Protein AF-A0A2V1BDA5-F1 (afdb_monomer_lite)

pLDDT: mean 70.39, std 21.16, range [35.72, 96.12]

Foldseek 3Di:
DDDDDDDDDDDDDDDDDDDDDDDDDDDDDDDDDDDDDDDPPDDDPDDPPPPPPLPPQLVVVVVVLVCVVVVHDDDPPDQKDKTQAEPVRVVVSCVVCVVVVSNVCCVPVWDWDQDNVRSMIMTGHDDPPDDPPDD

Secondary structure (DSSP, 8-state):
----PPP---------------------------PPP-----PPPPPP--------HHHHHHHHHHHHHTTPPPPTT--EEEEE--HHHHHHHHHHHHHTT-HHHHHHHSEEEEETTTTEEEEE-----------

Sequence (135 aa):
MKYHFPSSLACPTSACSLFVALKSMMSAQQSLQTTPPESLTSPPPTPPATEEKTLTSIPQILAEVRRHKDGHSLRAGEHWLQFPLEEHQYGDLQRQLRKANLWDYHEHKLRHDYFPLEQLYILRMPSPLHESLQS

Structure (mmCIF, N/CA/C/O backbone):
data_AF-A0A2V1BDA5-F1
#
_entry.id   AF-A0A2V1BDA5-F1
#
loop_
_atom_site.group_PDB
_atom_site.id
_atom_site.type_symbol
_atom_site.label_atom_id
_atom_site.label_alt_id
_atom_site.label_comp_id
_atom_site.label_asym_id
_atom_site.label_entity_id
_atom_site.label_seq_id
_atom_site.pdbx_PDB_ins_code
_atom_site.Cartn_x
_atom_site.Cartn_y
_atom_site.Cartn_z
_atom_site.occupancy
_atom_site.B_iso_or_equiv
_atom_site.auth_seq_id
_atom_site.auth_comp_id
_atom_site.auth_asym_id
_atom_site.auth_atom_id
_atom_site.pdbx_PDB_model_num
ATOM 1 N N . MET A 1 1 ? 12.170 -32.379 26.990 1.00 41.91 1 MET A N 1
ATOM 2 C CA . MET A 1 1 ? 13.320 -31.457 27.101 1.00 41.91 1 MET A CA 1
ATOM 3 C C . MET A 1 1 ? 12.789 -30.132 27.621 1.00 41.91 1 MET A C 1
ATOM 5 O O . MET A 1 1 ? 11.892 -29.573 27.008 1.00 41.91 1 MET A O 1
ATOM 9 N N . LYS A 1 2 ? 13.211 -29.743 28.827 1.00 41.12 2 LYS A N 1
ATOM 10 C CA . LYS A 1 2 ? 12.740 -28.560 29.561 1.00 41.12 2 LYS A CA 1
ATOM 11 C C . LYS A 1 2 ? 13.748 -27.439 29.320 1.00 41.12 2 LYS A C 1
ATOM 13 O O . LYS A 1 2 ? 14.916 -27.628 29.645 1.00 41.12 2 LYS A O 1
ATOM 18 N N . TYR A 1 3 ? 13.310 -26.320 28.752 1.00 46.50 3 TYR A N 1
ATOM 19 C CA . TYR A 1 3 ? 14.148 -25.133 28.605 1.00 46.50 3 TYR A CA 1
ATOM 20 C C . TYR A 1 3 ? 13.927 -24.209 29.799 1.00 46.50 3 TYR A C 1
ATOM 22 O O . TYR A 1 3 ? 12.810 -23.796 30.098 1.00 46.50 3 TYR A O 1
ATOM 30 N N . HIS A 1 4 ? 15.023 -23.975 30.509 1.00 37.78 4 HIS A N 1
ATOM 31 C CA . HIS A 1 4 ? 15.146 -23.145 31.693 1.00 37.78 4 HIS A CA 1
ATOM 32 C C . HIS A 1 4 ? 15.501 -21.727 31.219 1.00 37.78 4 HIS A C 1
ATOM 34 O O . HIS A 1 4 ? 16.554 -21.533 30.616 1.00 37.78 4 HIS A O 1
ATOM 40 N N . PHE A 1 5 ? 14.620 -20.754 31.448 1.00 42.62 5 PHE A N 1
ATOM 41 C CA . PHE A 1 5 ? 14.888 -19.330 31.221 1.00 42.62 5 PHE A CA 1
ATOM 42 C C . PHE A 1 5 ? 15.508 -18.727 32.493 1.00 42.62 5 PHE A C 1
ATOM 44 O O . PHE A 1 5 ? 14.915 -18.881 33.562 1.00 42.62 5 PHE A O 1
ATOM 51 N N . PRO A 1 6 ? 16.667 -18.049 32.429 1.00 52.44 6 PRO A N 1
ATOM 52 C CA . PRO A 1 6 ? 17.150 -17.246 33.543 1.00 52.44 6 PRO A CA 1
ATOM 53 C C . PRO A 1 6 ? 16.626 -15.802 33.464 1.00 52.44 6 PRO A C 1
ATOM 55 O O . PRO A 1 6 ? 16.762 -15.124 32.447 1.00 52.44 6 PRO A O 1
ATOM 58 N N . SER A 1 7 ? 16.058 -15.342 34.579 1.00 44.38 7 SER A N 1
ATOM 59 C CA . SER A 1 7 ? 15.740 -13.944 34.888 1.00 44.38 7 SER A CA 1
ATOM 60 C C . SER A 1 7 ? 16.966 -13.213 35.444 1.00 44.38 7 SER A C 1
ATOM 62 O O . SER A 1 7 ? 17.597 -13.732 36.362 1.00 44.38 7 SER A O 1
ATOM 64 N N . SER A 1 8 ? 17.260 -12.011 34.937 1.00 39.97 8 SER A N 1
ATOM 65 C CA . SER A 1 8 ? 18.046 -10.923 35.570 1.00 39.97 8 SER A CA 1
ATOM 66 C C . SER A 1 8 ? 18.327 -9.853 34.505 1.00 39.97 8 SER A C 1
ATOM 68 O O . SER A 1 8 ? 18.605 -10.228 33.375 1.00 39.97 8 SER A O 1
ATOM 70 N N . LEU A 1 9 ? 18.373 -8.539 34.712 1.00 45.88 9 LEU A N 1
ATOM 71 C CA . LEU A 1 9 ? 18.073 -7.613 35.803 1.00 45.88 9 LEU A CA 1
ATOM 72 C C . LEU A 1 9 ? 18.230 -6.203 35.177 1.00 45.88 9 LEU A C 1
ATOM 74 O O . LEU A 1 9 ? 19.121 -6.005 34.359 1.00 45.88 9 LEU A O 1
ATOM 78 N N . ALA A 1 10 ? 17.417 -5.251 35.640 1.00 39.22 10 ALA A N 1
ATOM 79 C CA . ALA A 1 10 ? 17.712 -3.817 35.787 1.00 39.22 10 ALA A CA 1
ATOM 80 C C . ALA A 1 10 ? 18.013 -2.913 34.559 1.00 39.22 10 ALA A C 1
ATOM 82 O O . ALA A 1 10 ? 18.994 -3.059 33.836 1.00 39.22 10 ALA A O 1
ATOM 83 N N .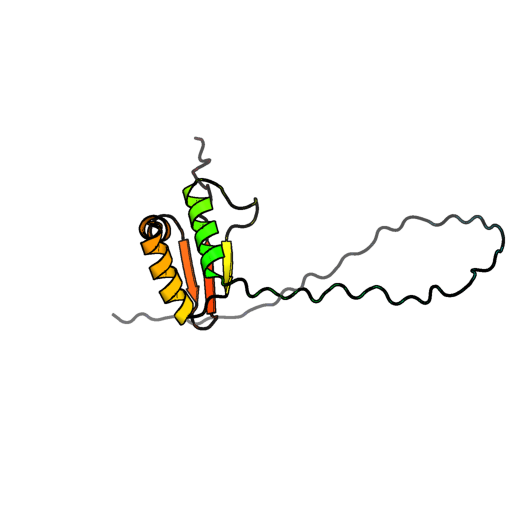 CYS A 1 11 ? 17.199 -1.854 34.459 1.00 42.19 11 CYS A N 1
ATOM 84 C CA . CYS A 1 11 ? 17.472 -0.585 33.774 1.00 42.19 11 CYS A CA 1
ATOM 85 C C . CYS A 1 11 ? 18.726 0.118 34.337 1.00 42.19 11 CYS A C 1
ATOM 87 O O . CYS A 1 11 ? 19.102 -0.122 35.488 1.00 42.19 11 CYS A O 1
ATOM 89 N N . PRO A 1 12 ? 19.287 1.099 33.606 1.00 48.38 12 PRO A N 1
ATOM 90 C CA . PRO A 1 12 ? 19.032 2.478 34.033 1.00 48.38 12 PRO A CA 1
ATOM 91 C C . PRO A 1 12 ? 18.826 3.494 32.893 1.00 48.38 12 PRO A C 1
ATOM 93 O O . PRO A 1 12 ? 19.425 3.437 31.824 1.00 48.38 12 PRO A O 1
ATOM 96 N N . THR A 1 13 ? 17.971 4.468 33.199 1.00 48.34 13 THR A N 1
ATOM 97 C CA . THR A 1 13 ? 17.803 5.786 32.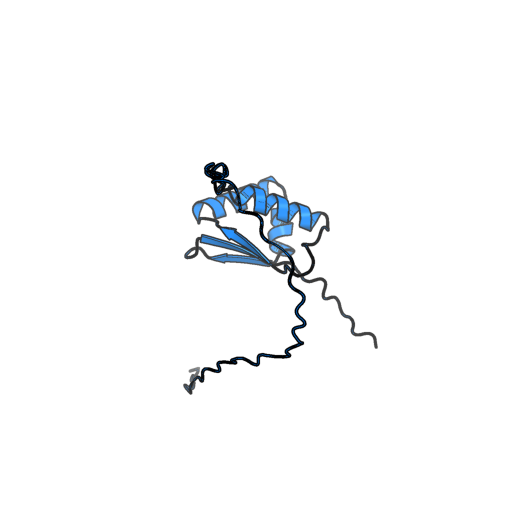570 1.00 48.34 13 THR A CA 1
ATOM 98 C C . THR A 1 13 ? 19.127 6.523 32.359 1.00 48.34 13 THR A C 1
ATOM 100 O O . THR A 1 13 ? 19.920 6.620 33.293 1.00 48.34 13 THR A O 1
ATOM 103 N N . SER A 1 14 ? 19.311 7.152 31.194 1.00 44.25 14 SER A N 1
ATOM 104 C CA . SER A 1 14 ? 20.333 8.189 31.007 1.00 44.25 14 SER A CA 1
ATOM 105 C C . SER A 1 14 ? 19.767 9.367 30.217 1.00 44.25 14 SER A C 1
ATOM 107 O O . SER A 1 14 ? 19.431 9.257 29.039 1.00 44.25 14 SER A O 1
ATOM 109 N N . ALA A 1 15 ? 19.620 10.484 30.925 1.00 43.28 15 ALA A N 1
ATOM 110 C CA . ALA A 1 15 ? 19.315 11.798 30.396 1.00 43.28 15 ALA A CA 1
ATOM 111 C C . ALA A 1 15 ? 20.630 12.486 30.000 1.00 43.28 15 ALA A C 1
ATOM 113 O O . ALA A 1 15 ? 21.543 12.577 30.818 1.00 43.28 15 ALA A O 1
ATOM 114 N N . CYS A 1 16 ? 20.717 13.021 28.782 1.00 35.72 16 CYS A N 1
ATOM 115 C CA . CYS A 1 16 ? 21.784 13.945 28.399 1.00 35.72 16 CYS A CA 1
ATOM 116 C C . CYS A 1 16 ? 21.202 15.355 28.266 1.00 35.72 16 CYS A C 1
ATOM 118 O O . CYS A 1 16 ? 20.521 15.675 27.295 1.00 35.72 16 CYS A O 1
ATOM 120 N N . SER A 1 17 ? 21.482 16.185 29.270 1.00 37.25 17 SER A N 1
ATOM 121 C CA . SER A 1 17 ? 21.217 17.623 29.278 1.00 37.25 17 SER A CA 1
ATOM 122 C C . SER A 1 17 ? 22.431 18.412 28.776 1.00 37.25 17 SER A C 1
ATOM 124 O O . SER A 1 17 ? 23.550 18.151 29.200 1.00 37.25 17 SER A O 1
ATOM 126 N N . LEU A 1 18 ? 22.139 19.409 27.932 1.00 43.78 18 LEU A N 1
ATOM 127 C CA . LEU A 1 18 ? 22.683 20.780 27.876 1.00 43.78 18 LEU A CA 1
ATOM 128 C C . LEU A 1 18 ? 24.203 21.018 27.948 1.00 43.78 18 LEU A C 1
ATOM 130 O O . LEU A 1 18 ? 24.809 20.853 28.997 1.00 43.78 18 LEU A O 1
ATOM 134 N N . PHE A 1 19 ? 24.734 21.703 26.925 1.00 38.34 19 PHE A N 1
ATOM 135 C CA . PHE A 1 19 ? 25.627 22.850 27.137 1.00 38.34 19 PHE A CA 1
ATOM 136 C C . PHE A 1 19 ? 25.287 23.993 26.168 1.00 38.34 19 PHE A C 1
ATOM 138 O O . PHE A 1 19 ? 25.085 23.792 24.972 1.00 38.34 19 PHE A O 1
ATOM 145 N N . VAL A 1 20 ? 25.191 25.194 26.738 1.00 40.12 20 VAL A N 1
ATOM 146 C CA . VAL A 1 20 ? 24.872 26.482 26.110 1.00 40.12 20 VAL A CA 1
ATOM 147 C C . VAL A 1 20 ? 26.148 27.327 26.029 1.00 40.12 20 VAL A C 1
ATOM 149 O O . VAL A 1 20 ? 27.030 27.194 26.872 1.00 40.12 20 VAL A O 1
ATOM 152 N N . ALA A 1 21 ? 26.126 28.277 25.089 1.00 40.09 21 ALA A N 1
ATOM 153 C CA . ALA A 1 21 ? 26.852 29.551 25.038 1.00 40.09 21 ALA A CA 1
ATOM 154 C C . ALA A 1 21 ? 28.163 29.597 24.243 1.00 40.09 21 ALA A C 1
ATOM 156 O O . ALA A 1 21 ? 29.198 29.127 24.694 1.00 40.09 21 ALA A O 1
ATOM 157 N N . LEU A 1 22 ? 28.148 30.418 23.187 1.00 48.94 22 LEU A N 1
ATOM 158 C CA . LEU A 1 22 ? 29.141 31.482 23.051 1.00 48.94 22 LEU A CA 1
ATOM 159 C C . LEU A 1 22 ? 28.433 32.807 22.709 1.00 48.94 22 LEU A C 1
ATOM 161 O O . LEU A 1 22 ? 27.633 32.887 21.780 1.00 48.94 22 LEU A O 1
ATOM 165 N N . LYS A 1 23 ? 28.712 33.827 23.526 1.00 40.03 23 LYS A N 1
ATOM 166 C CA . LYS A 1 23 ? 28.300 35.234 23.394 1.00 40.03 23 LYS A CA 1
ATOM 167 C C . LYS A 1 23 ? 29.104 35.928 22.290 1.00 40.03 23 LYS A C 1
ATOM 169 O O . LYS A 1 23 ? 30.292 35.651 22.168 1.00 40.03 23 LYS A O 1
ATOM 174 N N . SER A 1 24 ? 28.530 36.939 21.629 1.00 44.91 24 SER A N 1
ATOM 175 C CA . SER A 1 24 ? 29.331 38.028 21.050 1.00 44.91 24 SER A CA 1
ATOM 176 C C . SER A 1 24 ? 28.556 39.356 20.929 1.00 44.91 24 SER A C 1
ATOM 178 O O . SER A 1 24 ? 27.722 39.529 20.052 1.00 44.91 24 SER A O 1
ATOM 180 N N . MET A 1 25 ? 28.838 40.226 21.907 1.00 50.03 25 MET A N 1
ATOM 181 C CA . MET A 1 25 ? 29.034 41.692 21.909 1.00 50.03 25 MET A CA 1
ATOM 182 C C . MET A 1 25 ? 28.028 42.674 21.264 1.00 50.03 25 MET A C 1
ATOM 184 O O . MET A 1 25 ? 27.801 42.727 20.063 1.00 50.03 25 MET A O 1
ATOM 188 N N . MET A 1 26 ? 27.553 43.559 22.145 1.00 42.59 26 MET A N 1
ATOM 189 C CA . MET A 1 26 ? 26.887 44.846 21.934 1.00 42.59 26 MET A CA 1
ATOM 190 C C . MET A 1 26 ? 27.815 45.925 21.342 1.00 42.59 26 MET A C 1
ATOM 192 O O . MET A 1 26 ? 28.977 46.017 21.730 1.00 42.59 26 MET A O 1
ATOM 196 N N . SER A 1 27 ? 27.267 46.819 20.515 1.00 41.12 27 SER A N 1
ATOM 197 C CA . SER A 1 27 ? 27.725 48.212 20.401 1.00 41.12 27 SER A CA 1
ATOM 198 C C . SER A 1 27 ? 26.538 49.101 20.020 1.00 41.12 27 SER A C 1
ATOM 200 O O . SER A 1 27 ? 25.765 48.761 19.127 1.00 41.12 27 SER A O 1
ATOM 202 N N . ALA A 1 28 ? 26.350 50.194 20.758 1.00 48.88 28 ALA A N 1
ATOM 203 C CA . ALA A 1 28 ? 25.202 51.089 20.680 1.00 48.88 28 ALA A CA 1
ATOM 204 C C . ALA A 1 28 ? 25.521 52.342 19.855 1.00 48.88 28 ALA A C 1
ATOM 206 O O . ALA A 1 28 ? 26.545 52.971 20.099 1.00 48.88 28 ALA A O 1
ATOM 207 N N . GLN A 1 29 ? 24.594 52.772 18.994 1.00 42.56 29 GLN A N 1
ATOM 208 C CA . GLN A 1 29 ? 24.436 54.175 18.590 1.00 42.56 29 GLN A CA 1
ATOM 209 C C . GLN A 1 29 ? 22.937 54.503 18.470 1.00 42.56 29 GLN A C 1
ATOM 211 O O . GLN A 1 29 ? 22.187 53.831 17.768 1.00 42.56 29 GLN A O 1
ATOM 216 N N . GLN A 1 30 ? 22.509 55.514 19.230 1.00 48.53 30 GLN A N 1
ATOM 217 C CA . GLN A 1 30 ? 21.150 56.060 19.315 1.00 48.53 30 GLN A CA 1
ATOM 218 C C . GLN A 1 30 ? 20.867 57.025 18.154 1.00 48.53 30 GLN A C 1
ATOM 220 O O . GLN A 1 30 ? 21.754 57.796 17.796 1.00 48.53 30 GLN A O 1
ATOM 225 N N . SER A 1 31 ? 19.624 57.074 17.654 1.00 43.25 31 SER A N 1
ATOM 226 C CA . SER A 1 31 ? 19.062 58.264 16.989 1.00 43.25 31 SER A CA 1
ATOM 227 C C . SER A 1 31 ? 17.535 58.163 16.777 1.00 43.25 31 SER A C 1
ATOM 229 O O . SER A 1 31 ? 17.069 57.330 16.010 1.00 43.25 31 SER A O 1
ATOM 231 N N . LEU A 1 32 ? 16.803 59.055 17.462 1.00 46.69 32 LEU A N 1
ATOM 232 C CA . LEU A 1 32 ? 15.545 59.736 17.082 1.00 46.69 32 LEU A CA 1
ATOM 233 C C . LEU A 1 32 ? 14.235 58.943 16.821 1.00 46.69 32 LEU A C 1
ATOM 235 O O . LEU A 1 32 ? 13.943 58.469 15.731 1.00 46.69 32 LEU A O 1
ATOM 239 N N . GLN A 1 33 ? 13.389 58.949 17.860 1.00 53.03 33 GLN A N 1
ATOM 240 C CA . GLN A 1 33 ? 11.943 59.244 17.878 1.00 53.03 33 GLN A CA 1
ATOM 241 C C . GLN A 1 33 ? 11.189 59.324 16.529 1.00 53.03 33 GLN A C 1
ATOM 243 O O . GLN A 1 33 ? 11.275 60.334 15.843 1.00 53.03 33 GLN A O 1
ATOM 248 N N . THR A 1 34 ? 10.295 58.362 16.266 1.00 43.69 34 THR A N 1
ATOM 249 C CA . THR A 1 34 ? 8.958 58.597 15.674 1.00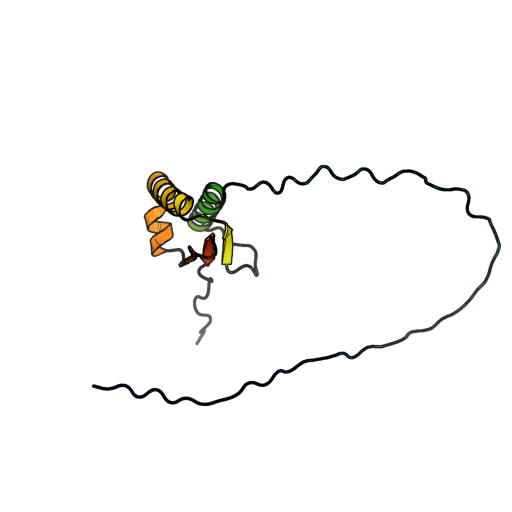 43.69 34 THR A CA 1
ATOM 250 C C . THR A 1 34 ? 7.979 57.527 16.187 1.00 43.69 34 THR A C 1
ATOM 252 O O . THR A 1 34 ? 8.342 56.372 16.392 1.00 43.69 34 THR A O 1
ATOM 255 N N . THR A 1 35 ? 6.754 57.943 16.499 1.00 59.56 35 THR A N 1
ATOM 256 C CA . THR A 1 35 ? 5.627 57.140 17.012 1.00 59.56 35 THR A CA 1
ATOM 257 C C . THR A 1 35 ? 5.242 55.992 16.067 1.00 59.56 35 THR A C 1
ATOM 259 O O . THR A 1 35 ? 5.120 56.259 14.872 1.00 59.56 35 THR A O 1
ATOM 262 N N . PRO A 1 36 ? 4.958 54.762 16.541 1.00 64.88 36 PRO A N 1
ATOM 263 C CA . PRO A 1 36 ? 4.312 53.757 15.701 1.00 64.88 36 PRO A CA 1
ATOM 264 C C . PRO A 1 36 ? 2.822 54.113 15.522 1.00 64.88 36 PRO A C 1
ATOM 266 O O . PRO A 1 36 ? 2.120 54.247 16.527 1.00 64.88 36 PRO A O 1
ATOM 269 N N . PRO A 1 37 ? 2.311 54.288 14.289 1.00 56.44 37 PRO A N 1
ATOM 270 C CA . PRO A 1 37 ? 0.879 54.409 14.066 1.00 56.44 37 PRO A CA 1
ATOM 271 C C . PRO A 1 37 ? 0.199 53.031 14.111 1.00 56.44 37 PRO A C 1
ATOM 273 O O . PRO A 1 37 ? 0.681 52.053 13.548 1.00 56.44 37 PRO A O 1
ATOM 276 N N . GLU A 1 38 ? -0.914 53.013 14.841 1.00 48.50 38 GLU A N 1
ATOM 277 C CA . GLU A 1 38 ? -2.139 52.222 14.674 1.00 48.50 38 GLU A CA 1
ATOM 278 C C . GLU A 1 38 ? -2.065 50.783 14.127 1.00 48.50 38 GLU A C 1
ATOM 280 O O . GLU A 1 38 ? -1.949 50.520 12.936 1.00 48.50 38 GLU A O 1
ATOM 285 N N . SER A 1 39 ? -2.310 49.847 15.051 1.00 56.78 39 SER A N 1
ATOM 286 C CA . SER A 1 39 ? -3.371 48.830 14.969 1.00 56.78 39 SER A CA 1
ATOM 287 C C . SER A 1 39 ? -3.723 48.306 13.567 1.00 56.78 39 SER A C 1
ATOM 289 O O . SER A 1 39 ? -4.739 48.673 12.977 1.00 56.78 39 SER A O 1
ATOM 291 N N . LEU A 1 40 ? -2.956 47.328 13.080 1.00 57.88 40 LEU A N 1
ATOM 292 C CA . LEU A 1 40 ? -3.441 46.402 12.055 1.00 57.88 40 LEU A CA 1
ATOM 293 C C . LEU A 1 40 ? -4.397 45.396 12.708 1.00 57.88 40 LEU A C 1
ATOM 295 O O . LEU A 1 40 ? -4.049 44.254 13.000 1.00 57.88 40 LEU A O 1
ATOM 299 N N . THR A 1 41 ? -5.624 45.851 12.957 1.00 59.03 41 THR A N 1
ATOM 300 C CA . THR A 1 41 ? -6.756 44.967 13.235 1.00 59.03 41 THR A CA 1
ATOM 301 C C . THR A 1 41 ? -7.202 44.338 11.918 1.00 59.03 41 THR A C 1
ATOM 303 O O . THR A 1 41 ? -8.091 44.835 11.235 1.00 59.03 41 THR A O 1
ATOM 306 N N . SER A 1 42 ? -6.582 43.222 11.556 1.00 64.06 42 SER A N 1
ATOM 307 C CA . SER A 1 42 ? -7.206 42.228 10.686 1.00 64.06 42 SER A CA 1
ATOM 308 C C . SER A 1 42 ? -6.865 40.851 11.246 1.00 64.06 42 SER A C 1
ATOM 310 O O . SER A 1 42 ? -5.673 40.546 11.359 1.00 64.06 42 SER A O 1
ATOM 312 N N . PRO A 1 43 ? -7.848 40.017 11.630 1.00 68.12 43 PRO A N 1
ATOM 313 C CA . PRO A 1 43 ? -7.552 38.629 11.951 1.00 68.12 43 PRO A CA 1
ATOM 314 C C . PRO A 1 43 ? -6.912 37.976 10.715 1.00 68.12 43 PRO A C 1
ATOM 316 O O . PRO A 1 43 ? -7.372 38.233 9.597 1.00 68.12 43 PRO A O 1
ATOM 319 N N . PRO A 1 44 ? -5.848 37.170 10.873 1.00 69.94 44 PRO A N 1
ATOM 320 C CA . PRO A 1 44 ? -5.300 36.429 9.748 1.00 69.94 44 PRO A CA 1
ATOM 321 C C . PRO A 1 44 ? -6.419 35.561 9.154 1.00 69.94 44 PRO A C 1
ATOM 323 O O . PRO A 1 44 ? -7.195 34.980 9.922 1.00 69.94 44 PRO A O 1
ATOM 326 N N . PRO A 1 45 ? -6.547 35.472 7.818 1.00 67.50 45 PRO A N 1
ATOM 327 C CA . PRO A 1 45 ? -7.506 34.562 7.216 1.00 67.50 45 PRO A CA 1
ATOM 328 C C . PRO A 1 45 ? -7.195 33.160 7.732 1.00 67.50 45 PRO A C 1
ATOM 330 O O . PRO A 1 45 ? -6.063 32.682 7.630 1.00 67.50 45 PRO A O 1
ATOM 333 N N . THR A 1 46 ? -8.191 32.537 8.354 1.00 65.62 46 THR A N 1
ATOM 334 C CA . THR A 1 46 ? -8.105 31.150 8.796 1.00 65.62 46 THR A CA 1
ATOM 335 C C . THR A 1 46 ? -7.729 30.330 7.563 1.00 65.62 46 THR A C 1
ATOM 337 O O . THR A 1 46 ? -8.430 30.439 6.550 1.00 65.62 46 THR A O 1
ATOM 340 N N . PRO A 1 47 ? -6.626 29.559 7.576 1.00 70.81 47 PRO A N 1
ATOM 341 C CA . PRO A 1 47 ? -6.397 28.610 6.498 1.00 70.81 47 PRO A CA 1
ATOM 342 C C . PRO A 1 47 ? -7.642 27.714 6.410 1.00 70.81 47 PRO A C 1
ATOM 344 O O . PRO A 1 47 ? -8.207 27.382 7.461 1.00 70.81 47 PRO A O 1
ATOM 347 N N . PRO A 1 48 ? -8.122 27.365 5.200 1.00 65.94 48 PRO A N 1
ATOM 348 C CA . PRO A 1 48 ? -9.220 26.417 5.078 1.00 65.94 48 PRO A CA 1
ATOM 349 C C . PRO A 1 48 ? -8.836 25.183 5.881 1.00 65.94 48 PRO A C 1
ATOM 351 O O . PRO A 1 48 ? -7.669 24.785 5.848 1.00 65.94 48 PRO A O 1
ATOM 354 N N . ALA A 1 49 ? -9.791 24.641 6.643 1.00 58.28 49 ALA A N 1
ATOM 355 C CA . ALA A 1 49 ? -9.592 23.405 7.376 1.00 58.28 49 ALA A CA 1
ATOM 356 C C . ALA A 1 49 ? -8.930 22.426 6.410 1.00 58.28 49 ALA A C 1
ATOM 358 O O . ALA A 1 49 ? -9.522 22.060 5.393 1.00 58.28 49 ALA A O 1
ATOM 359 N N . THR A 1 50 ? -7.662 22.107 6.674 1.00 56.62 50 THR A N 1
ATOM 360 C CA . THR A 1 50 ? -6.992 20.997 6.026 1.00 56.62 50 THR A CA 1
ATOM 361 C C . THR A 1 50 ? -7.826 19.821 6.466 1.00 56.62 50 THR A C 1
ATOM 363 O O . THR A 1 50 ? -7.661 19.332 7.580 1.00 56.62 50 THR A O 1
ATOM 366 N N . GLU A 1 51 ? -8.816 19.457 5.650 1.00 47.50 51 GLU A N 1
ATOM 367 C CA . GLU A 1 51 ? -9.421 18.150 5.724 1.00 47.50 51 GLU A CA 1
ATOM 368 C C . GLU A 1 51 ? -8.213 17.230 5.721 1.00 47.50 51 GLU A C 1
ATOM 370 O O . GLU A 1 51 ? -7.495 17.137 4.718 1.00 47.50 51 GLU A O 1
ATOM 375 N N . GLU A 1 52 ? -7.908 16.668 6.891 1.00 51.06 52 GLU A N 1
ATOM 376 C CA . GLU A 1 52 ? -7.065 15.501 7.023 1.00 51.06 52 GLU A CA 1
ATOM 377 C C . GLU A 1 52 ? -7.800 14.453 6.220 1.00 51.06 52 GLU A C 1
ATOM 379 O O . GLU A 1 52 ? -8.667 13.728 6.706 1.00 51.06 52 GLU A O 1
ATOM 384 N N . LYS A 1 53 ? -7.561 14.521 4.912 1.00 48.78 53 LYS A N 1
ATOM 385 C CA . LYS A 1 53 ? -8.156 13.680 3.917 1.00 48.78 53 LYS A CA 1
ATOM 386 C C . LYS A 1 53 ? -7.692 12.331 4.391 1.00 48.78 53 LYS A C 1
ATOM 388 O O . LYS A 1 53 ? -6.510 12.005 4.268 1.00 48.78 53 LYS A O 1
ATOM 393 N N . THR A 1 54 ? -8.616 11.594 4.991 1.00 47.62 54 THR A N 1
ATOM 394 C CA . THR A 1 54 ? -8.538 10.164 5.230 1.00 47.62 54 THR A CA 1
ATOM 395 C C . THR A 1 54 ? -8.518 9.560 3.833 1.00 47.62 54 THR A C 1
ATOM 397 O O . THR A 1 54 ? -9.485 9.006 3.321 1.00 47.62 54 THR A O 1
ATOM 400 N N . LEU A 1 55 ? -7.412 9.826 3.133 1.00 54.16 55 LEU A N 1
ATOM 401 C CA . LEU A 1 55 ? -7.042 9.260 1.869 1.00 54.16 55 LEU A CA 1
ATOM 402 C C . LEU A 1 55 ? -7.008 7.796 2.204 1.00 54.16 55 LEU A C 1
ATOM 404 O O . LEU A 1 55 ? -6.167 7.345 2.977 1.00 54.16 55 LEU A O 1
ATOM 408 N N . THR A 1 56 ? -8.015 7.104 1.693 1.00 62.78 56 THR A N 1
ATOM 409 C CA . THR A 1 56 ? -8.141 5.667 1.787 1.00 62.78 56 THR A CA 1
ATOM 410 C C . THR A 1 56 ? -6.749 5.108 1.522 1.00 62.78 56 THR A C 1
ATOM 412 O O . THR A 1 56 ? -6.148 5.397 0.486 1.00 62.78 56 THR A O 1
ATOM 415 N N . SER A 1 57 ? -6.176 4.412 2.495 1.00 83.50 57 SER A N 1
ATOM 416 C CA . SER A 1 57 ? -4.759 4.040 2.468 1.00 83.50 57 SER A CA 1
ATOM 417 C C . SER A 1 57 ? -4.446 3.064 1.335 1.00 83.50 57 SER A C 1
ATOM 419 O O . SER A 1 57 ? -3.352 3.071 0.779 1.00 83.50 57 SER A O 1
ATOM 421 N N . ILE A 1 58 ? -5.440 2.282 0.907 1.00 91.75 58 ILE A N 1
ATOM 422 C CA . ILE A 1 58 ? -5.327 1.273 -0.153 1.00 91.75 58 ILE A CA 1
ATOM 423 C C . ILE A 1 58 ? -4.765 1.834 -1.478 1.00 91.75 58 ILE A C 1
ATOM 425 O O . ILE A 1 58 ? -3.744 1.318 -1.941 1.00 91.75 58 ILE A O 1
ATOM 429 N N . PRO A 1 59 ? -5.358 2.859 -2.130 1.00 92.81 59 PRO A N 1
ATOM 430 C CA . PRO A 1 59 ? -4.803 3.417 -3.364 1.00 92.81 59 PRO A CA 1
ATOM 431 C C . PRO A 1 59 ? -3.386 3.974 -3.194 1.00 92.81 59 PRO A C 1
ATOM 433 O O . PRO A 1 59 ? -2.593 3.865 -4.129 1.00 92.81 59 PRO A O 1
ATOM 436 N N . GLN A 1 60 ? -3.046 4.518 -2.021 1.00 91.25 60 GLN A N 1
ATOM 437 C CA . GLN A 1 60 ? -1.690 4.997 -1.739 1.00 91.25 60 GLN A CA 1
ATOM 438 C C . GLN A 1 60 ? -0.697 3.835 -1.664 1.00 91.25 60 GLN A C 1
ATOM 440 O O . GLN A 1 60 ? 0.321 3.865 -2.353 1.00 91.25 60 GLN A O 1
ATOM 445 N N . ILE A 1 61 ? -1.031 2.774 -0.922 1.00 92.25 61 ILE A N 1
ATOM 446 C CA . ILE A 1 61 ? -0.218 1.554 -0.835 1.00 92.25 61 ILE A CA 1
ATOM 447 C C . ILE A 1 61 ? -0.018 0.954 -2.232 1.00 92.25 61 ILE A C 1
ATOM 449 O O . ILE A 1 61 ? 1.092 0.594 -2.609 1.00 92.25 61 ILE A O 1
ATOM 453 N N . LEU A 1 62 ? -1.065 0.883 -3.054 1.00 93.94 62 LEU A N 1
ATOM 454 C CA . LEU A 1 62 ? -0.953 0.346 -4.411 1.00 93.94 62 LEU A CA 1
ATOM 455 C C . LEU A 1 62 ? -0.082 1.202 -5.334 1.00 93.94 62 LEU A C 1
ATOM 457 O O . LEU A 1 62 ? 0.634 0.659 -6.177 1.00 93.94 62 LEU A O 1
ATOM 461 N N . ALA A 1 63 ? -0.181 2.528 -5.228 1.00 92.44 63 ALA A N 1
ATOM 462 C CA . ALA A 1 63 ? 0.679 3.440 -5.974 1.00 92.44 63 ALA A CA 1
ATOM 463 C C . ALA A 1 63 ? 2.145 3.249 -5.571 1.00 92.44 63 ALA A C 1
ATOM 465 O O . ALA A 1 63 ? 3.020 3.205 -6.431 1.00 92.44 63 ALA A O 1
ATOM 466 N N . GLU A 1 64 ? 2.389 3.050 -4.281 1.00 90.69 64 GLU A N 1
ATOM 467 C CA . GLU A 1 64 ? 3.711 2.808 -3.727 1.00 90.69 64 GLU A CA 1
ATOM 468 C C . GLU A 1 64 ? 4.321 1.484 -4.200 1.00 90.69 64 GLU A C 1
ATOM 470 O O . GLU A 1 64 ? 5.447 1.447 -4.692 1.00 90.69 64 GLU A O 1
ATOM 475 N N . VAL A 1 65 ? 3.544 0.400 -4.142 1.00 91.12 65 VAL A N 1
ATOM 476 C CA . VAL A 1 65 ? 3.956 -0.919 -4.641 1.00 91.12 65 VAL A CA 1
ATOM 477 C C . VAL A 1 65 ? 4.279 -0.860 -6.136 1.00 91.12 65 VAL A C 1
ATOM 479 O O . VAL A 1 65 ? 5.272 -1.444 -6.568 1.00 91.12 65 VAL A O 1
ATOM 482 N N . ARG A 1 66 ? 3.478 -0.139 -6.936 1.00 92.62 66 ARG A N 1
ATOM 483 C CA . ARG A 1 66 ? 3.765 0.080 -8.365 1.00 92.62 66 ARG A CA 1
ATOM 484 C C . ARG A 1 66 ? 5.063 0.834 -8.567 1.00 92.62 66 ARG A C 1
ATOM 486 O O . ARG A 1 66 ? 5.931 0.342 -9.273 1.00 92.62 66 ARG A O 1
ATOM 493 N N . ARG A 1 67 ? 5.206 1.972 -7.892 1.00 89.06 67 ARG A N 1
ATOM 494 C CA . ARG A 1 67 ? 6.401 2.805 -7.967 1.00 89.06 67 ARG A CA 1
ATOM 495 C C . ARG A 1 67 ? 7.661 1.986 -7.676 1.00 89.06 67 ARG A C 1
ATOM 497 O O . ARG A 1 67 ? 8.630 2.065 -8.424 1.00 89.06 67 ARG A O 1
ATOM 504 N N . HIS A 1 68 ? 7.607 1.135 -6.656 1.00 87.12 68 HIS A N 1
ATOM 505 C CA . HIS A 1 68 ? 8.708 0.237 -6.336 1.00 87.12 68 HIS A CA 1
ATOM 506 C C . HIS A 1 68 ? 8.947 -0.859 -7.371 1.00 87.12 68 HIS A C 1
ATOM 508 O O . HIS A 1 68 ? 10.101 -1.130 -7.707 1.00 87.12 68 HIS A O 1
ATOM 514 N N . LYS A 1 69 ? 7.883 -1.460 -7.912 1.00 88.19 69 LYS A N 1
ATOM 515 C CA . LYS A 1 69 ? 7.995 -2.424 -9.013 1.00 88.19 69 LYS A CA 1
ATOM 516 C C . LYS A 1 69 ? 8.658 -1.808 -10.245 1.00 88.19 69 LYS A C 1
ATOM 518 O O . LYS A 1 69 ? 9.447 -2.481 -10.900 1.00 88.19 69 LYS A O 1
ATOM 523 N N . ASP A 1 70 ? 8.384 -0.535 -10.503 1.00 89.94 70 ASP A N 1
ATOM 524 C CA . ASP A 1 70 ? 8.949 0.236 -11.613 1.00 89.94 70 ASP A CA 1
ATOM 525 C C . ASP A 1 70 ? 10.398 0.702 -11.337 1.00 89.94 70 ASP A C 1
ATOM 527 O O . ASP A 1 70 ? 11.016 1.360 -12.170 1.00 89.94 70 ASP A O 1
ATOM 531 N N . GLY A 1 71 ? 10.973 0.335 -10.184 1.00 84.62 71 GLY A N 1
ATOM 532 C CA . GLY A 1 71 ? 12.370 0.601 -9.831 1.00 84.62 71 GLY A CA 1
ATOM 533 C C . GLY A 1 71 ? 12.613 1.961 -9.177 1.00 84.62 71 GLY A C 1
ATOM 534 O O . GLY A 1 71 ? 13.761 2.335 -8.945 1.00 84.62 71 GLY A O 1
ATOM 535 N N . HIS A 1 72 ? 11.561 2.706 -8.844 1.00 82.81 72 HIS A N 1
ATOM 536 C CA . HIS A 1 72 ? 11.699 3.972 -8.137 1.00 82.81 72 HIS A CA 1
ATOM 537 C C . HIS A 1 72 ? 11.823 3.725 -6.630 1.00 82.81 72 HIS A C 1
ATOM 539 O O . HIS A 1 72 ? 10.909 3.199 -5.994 1.00 82.81 72 HIS A O 1
ATOM 545 N N . SER A 1 73 ? 12.953 4.127 -6.051 1.00 71.12 73 SER A N 1
ATOM 546 C CA . SER A 1 73 ? 13.166 4.086 -4.606 1.00 71.12 73 SER A CA 1
ATOM 547 C C . SER A 1 73 ? 12.495 5.260 -3.892 1.00 71.12 73 SER A C 1
ATOM 549 O O . SER A 1 73 ? 12.314 6.338 -4.463 1.00 71.12 73 SER A O 1
ATOM 551 N N . LEU A 1 74 ? 12.185 5.060 -2.610 1.00 69.81 74 LEU A N 1
ATOM 552 C CA . LEU A 1 74 ? 11.829 6.140 -1.694 1.00 69.81 74 LEU A CA 1
ATOM 553 C C . LEU A 1 74 ? 12.922 7.210 -1.600 1.00 69.81 74 LEU A C 1
ATOM 555 O O . LEU A 1 74 ? 14.083 6.985 -1.961 1.00 69.81 74 LEU A O 1
ATOM 559 N N . ARG A 1 75 ? 12.535 8.389 -1.099 1.00 67.31 75 ARG A N 1
ATOM 560 C CA . ARG A 1 75 ? 13.482 9.470 -0.816 1.00 67.31 75 ARG A CA 1
ATOM 561 C C . ARG A 1 75 ? 14.539 8.982 0.177 1.00 67.31 75 ARG A C 1
ATOM 563 O O . ARG A 1 75 ? 14.241 8.238 1.109 1.00 67.31 75 ARG A O 1
ATOM 570 N N . ALA A 1 76 ? 15.782 9.401 -0.046 1.00 58.84 76 ALA A N 1
ATOM 571 C CA . ALA A 1 76 ? 16.913 9.014 0.788 1.00 58.84 76 ALA A CA 1
ATOM 572 C C . ALA A 1 76 ? 16.627 9.325 2.269 1.00 58.84 76 ALA A C 1
ATOM 574 O O . ALA A 1 76 ? 16.358 10.473 2.616 1.00 58.84 76 ALA A O 1
ATOM 575 N N . GLY A 1 77 ? 16.677 8.294 3.118 1.00 64.38 77 GLY A N 1
ATOM 576 C CA . GLY A 1 77 ? 16.427 8.382 4.561 1.00 64.38 77 GLY A CA 1
ATOM 577 C C . GLY A 1 77 ? 15.126 7.725 5.039 1.00 64.38 77 GLY A C 1
ATOM 578 O O . GLY A 1 77 ? 15.031 7.385 6.214 1.00 64.38 77 GLY A O 1
ATOM 579 N N . GLU A 1 78 ? 14.156 7.471 4.154 1.00 71.81 78 GLU A N 1
ATOM 580 C CA . GLU A 1 78 ? 12.915 6.769 4.508 1.00 71.81 78 GLU A CA 1
ATOM 581 C C . GLU A 1 78 ? 13.008 5.290 4.119 1.00 71.81 78 GLU A C 1
ATOM 583 O O . GLU A 1 78 ? 12.912 4.914 2.951 1.00 71.81 78 GLU A O 1
ATOM 588 N N . HIS A 1 79 ? 13.225 4.427 5.113 1.00 78.94 79 HIS A N 1
ATOM 589 C CA . HIS A 1 79 ? 13.351 2.979 4.903 1.00 78.94 79 HIS A CA 1
ATOM 590 C C . HIS A 1 79 ? 12.024 2.222 5.043 1.00 78.94 79 HIS A C 1
ATOM 592 O O . HIS A 1 79 ? 11.947 1.038 4.703 1.00 78.94 79 HIS A O 1
ATOM 598 N N . TRP A 1 80 ? 10.979 2.882 5.541 1.00 87.50 80 TRP A N 1
ATOM 599 C CA . TRP A 1 80 ? 9.649 2.307 5.680 1.00 87.50 80 TRP A CA 1
ATOM 600 C C . TRP A 1 80 ? 8.562 3.369 5.541 1.00 87.50 80 TRP A C 1
ATOM 602 O O . TRP A 1 80 ? 8.775 4.545 5.829 1.00 87.50 80 TRP A O 1
ATOM 612 N N . LEU A 1 81 ? 7.379 2.918 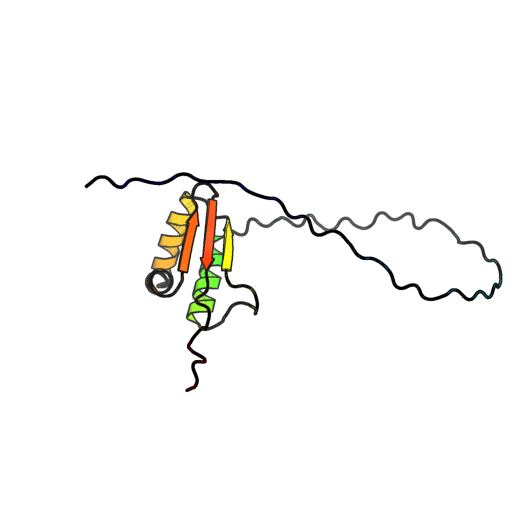5.144 1.00 89.00 81 LEU A N 1
ATOM 613 C CA . LEU A 1 81 ? 6.165 3.709 5.031 1.00 89.00 81 LEU A CA 1
ATOM 614 C C . LEU A 1 81 ? 5.090 3.106 5.913 1.00 89.00 81 LEU A C 1
ATOM 616 O O . LEU A 1 81 ? 4.966 1.887 6.011 1.00 89.00 81 LEU A O 1
ATOM 620 N N . GLN A 1 82 ? 4.315 3.977 6.539 1.00 91.69 82 GLN A N 1
ATOM 621 C CA . GLN A 1 82 ? 3.250 3.608 7.454 1.00 91.69 82 GLN A CA 1
ATOM 622 C C . GLN A 1 82 ? 1.928 4.091 6.881 1.00 91.69 82 GLN A C 1
ATOM 624 O O . GLN A 1 82 ? 1.810 5.243 6.467 1.00 91.69 82 GLN A O 1
ATOM 629 N N . PHE A 1 83 ? 0.947 3.200 6.864 1.00 91.69 83 PHE A N 1
ATOM 630 C CA . PHE A 1 83 ? -0.375 3.470 6.337 1.00 91.69 83 PHE A CA 1
ATOM 631 C C . PHE A 1 83 ? -1.422 3.015 7.358 1.00 91.69 83 PHE A C 1
ATOM 633 O O . PHE A 1 83 ? -1.429 1.831 7.706 1.00 91.69 83 PHE A O 1
ATOM 640 N N . PRO A 1 84 ? -2.308 3.905 7.836 1.00 93.19 84 PRO A N 1
ATOM 641 C CA . PRO A 1 84 ? -3.435 3.487 8.662 1.00 93.19 84 PRO A CA 1
ATOM 642 C C . PRO A 1 84 ? -4.355 2.593 7.822 1.00 93.19 84 PRO A C 1
ATOM 644 O O . PRO A 1 84 ? -4.786 2.984 6.738 1.00 93.19 84 PRO A O 1
ATOM 647 N N . LEU A 1 85 ? -4.601 1.368 8.270 1.00 93.25 85 LEU A N 1
ATOM 648 C CA . LEU A 1 85 ? -5.340 0.347 7.539 1.00 93.25 85 LEU A CA 1
ATOM 649 C C . LEU A 1 85 ? -6.123 -0.548 8.507 1.00 93.25 85 LEU A C 1
ATOM 651 O O . LEU A 1 85 ? -5.558 -1.319 9.285 1.00 93.25 85 LEU A O 1
ATOM 655 N N . GLU A 1 86 ? -7.445 -0.482 8.423 1.00 92.56 86 GLU A N 1
ATOM 656 C CA . GLU A 1 86 ? -8.329 -1.329 9.225 1.00 92.56 86 GLU A CA 1
ATOM 657 C C . GLU A 1 86 ? -8.358 -2.779 8.716 1.00 92.56 86 GLU A C 1
ATOM 659 O O . GLU A 1 86 ? -8.027 -3.062 7.564 1.00 92.56 86 GLU A O 1
ATOM 664 N N . GLU A 1 87 ? -8.811 -3.714 9.552 1.00 90.88 87 GLU A N 1
ATOM 665 C CA . GLU A 1 87 ? -8.814 -5.149 9.223 1.00 90.88 87 GLU A CA 1
ATOM 666 C C . GLU A 1 87 ? -9.649 -5.460 7.974 1.00 90.88 87 GLU A C 1
ATOM 668 O O . GLU A 1 87 ? -9.211 -6.179 7.071 1.00 90.88 87 GLU A O 1
ATOM 673 N N . HIS A 1 88 ? -10.824 -4.837 7.863 1.00 90.00 88 HIS A N 1
ATOM 674 C CA . HIS A 1 88 ? -11.675 -4.979 6.686 1.00 90.00 88 HIS A CA 1
ATOM 675 C C . HIS A 1 88 ? -10.992 -4.424 5.419 1.00 90.00 88 HIS A C 1
ATOM 677 O O . HIS A 1 88 ? -11.104 -5.004 4.338 1.00 90.00 88 HIS A O 1
ATOM 683 N N . GLN A 1 89 ? -10.214 -3.345 5.558 1.00 92.12 89 GLN A N 1
ATOM 684 C CA . GLN A 1 89 ? -9.466 -2.724 4.463 1.00 92.12 89 GLN A CA 1
ATOM 685 C C . GLN A 1 89 ? -8.243 -3.545 4.058 1.00 92.12 89 GLN A C 1
ATOM 687 O O . GLN A 1 89 ? -7.860 -3.531 2.889 1.00 92.12 89 GLN A O 1
ATOM 692 N N . TYR A 1 90 ? -7.635 -4.287 4.983 1.00 92.94 90 TYR A N 1
ATOM 693 C CA . TYR A 1 90 ? -6.530 -5.184 4.665 1.00 92.94 90 TYR A CA 1
ATOM 694 C C . TYR A 1 90 ? -6.979 -6.303 3.719 1.00 92.94 90 TYR A C 1
ATOM 696 O O . TYR A 1 90 ? -6.337 -6.543 2.692 1.00 92.94 90 TYR A O 1
ATOM 704 N N . GLY A 1 91 ? -8.141 -6.912 3.974 1.00 93.38 91 GLY A N 1
ATOM 705 C CA . GLY A 1 91 ? -8.739 -7.870 3.039 1.00 93.38 91 GLY A CA 1
ATOM 706 C C . GLY A 1 91 ? -9.003 -7.257 1.657 1.00 93.38 91 GLY A C 1
ATOM 707 O O . GLY A 1 91 ? -8.798 -7.906 0.626 1.00 93.38 91 GLY A O 1
ATOM 708 N N . ASP A 1 92 ? -9.424 -5.994 1.608 1.00 94.38 92 ASP A N 1
ATOM 709 C CA . ASP A 1 92 ? -9.655 -5.254 0.364 1.00 94.38 92 ASP A CA 1
ATOM 710 C C . ASP A 1 92 ? -8.350 -4.955 -0.380 1.00 94.38 92 ASP A C 1
ATOM 712 O O . ASP A 1 92 ? -8.277 -5.158 -1.596 1.00 94.38 92 ASP A O 1
ATOM 716 N N . LEU A 1 93 ? -7.301 -4.553 0.340 1.00 94.81 93 LEU A N 1
ATOM 717 C CA . LEU A 1 93 ? -5.959 -4.337 -0.191 1.00 94.81 93 LEU A CA 1
ATOM 718 C C . LEU A 1 93 ? -5.439 -5.599 -0.883 1.00 94.81 93 LEU A C 1
ATOM 720 O O . LEU A 1 93 ? -5.002 -5.527 -2.033 1.00 94.81 93 LEU A O 1
ATOM 724 N N . GLN A 1 94 ? -5.548 -6.763 -0.235 1.00 94.75 94 GLN A N 1
ATOM 725 C CA . GLN A 1 94 ? -5.126 -8.038 -0.821 1.00 94.75 94 GLN A CA 1
ATOM 726 C C . GLN A 1 94 ? -5.882 -8.343 -2.124 1.00 94.75 94 GLN A C 1
ATOM 728 O O . GLN A 1 94 ? -5.278 -8.742 -3.125 1.00 94.75 94 GLN A O 1
ATOM 733 N N . ARG A 1 95 ? -7.204 -8.110 -2.158 1.00 95.44 95 ARG A N 1
ATOM 734 C CA . ARG A 1 95 ? -8.001 -8.283 -3.386 1.00 95.44 95 ARG A CA 1
ATOM 735 C C . ARG A 1 95 ? -7.562 -7.319 -4.488 1.00 95.44 95 ARG A C 1
ATOM 737 O O . ARG A 1 95 ? -7.446 -7.734 -5.642 1.00 95.44 95 ARG A O 1
ATOM 744 N N . GLN A 1 96 ? -7.284 -6.057 -4.158 1.00 95.94 96 GLN A N 1
ATOM 745 C CA . GLN A 1 96 ? -6.831 -5.076 -5.145 1.00 95.94 96 GLN A CA 1
ATOM 746 C C . GLN A 1 96 ? -5.420 -5.365 -5.671 1.00 95.94 96 GLN A C 1
ATOM 748 O O . GLN A 1 96 ? -5.185 -5.218 -6.871 1.00 95.94 96 GLN A O 1
ATOM 753 N N . LEU A 1 97 ? -4.503 -5.834 -4.822 1.00 95.56 97 LEU A N 1
ATOM 754 C CA . LEU A 1 97 ? -3.160 -6.259 -5.230 1.00 95.56 97 LEU A CA 1
ATOM 755 C C . LEU A 1 97 ? -3.216 -7.407 -6.243 1.00 95.56 97 LEU A C 1
ATOM 757 O O . LEU A 1 97 ? -2.535 -7.354 -7.269 1.00 95.56 97 LEU A O 1
ATOM 761 N N . ARG A 1 98 ? -4.074 -8.406 -6.002 1.00 96.06 98 ARG A N 1
ATOM 762 C CA . ARG A 1 98 ? -4.310 -9.514 -6.944 1.00 96.06 98 ARG A CA 1
ATOM 763 C C . ARG A 1 98 ? -4.910 -9.021 -8.255 1.00 96.06 98 ARG A C 1
ATOM 765 O O . ARG A 1 98 ? -4.398 -9.348 -9.320 1.00 96.06 98 ARG A O 1
ATOM 772 N N . LYS A 1 99 ? -5.932 -8.161 -8.189 1.00 96.12 99 LYS A N 1
ATOM 773 C CA . LYS A 1 99 ? -6.552 -7.556 -9.381 1.00 96.12 99 LYS A CA 1
ATOM 774 C C . LYS A 1 99 ? -5.546 -6.769 -10.229 1.00 96.12 99 LYS A C 1
ATOM 776 O O . LYS A 1 99 ? -5.647 -6.766 -11.450 1.00 96.12 99 LYS A O 1
ATOM 781 N N . ALA A 1 100 ? -4.587 -6.100 -9.592 1.00 93.88 100 ALA A N 1
ATOM 782 C CA . ALA A 1 100 ? -3.555 -5.315 -10.262 1.00 93.88 100 ALA A CA 1
ATOM 783 C C . ALA A 1 100 ? -2.336 -6.139 -10.723 1.00 93.88 100 ALA A C 1
ATOM 785 O O . ALA A 1 100 ? -1.386 -5.552 -11.241 1.00 93.88 100 ALA A O 1
ATOM 786 N N . ASN A 1 101 ? -2.336 -7.461 -10.516 1.00 95.44 101 ASN A N 1
ATOM 787 C CA . ASN A 1 101 ? -1.181 -8.333 -10.744 1.00 95.44 101 ASN A CA 1
ATOM 788 C C . ASN A 1 101 ? 0.096 -7.835 -10.032 1.00 95.44 101 ASN A C 1
ATOM 790 O O . ASN A 1 101 ? 1.199 -7.849 -10.578 1.00 95.44 101 ASN A O 1
ATOM 794 N N . LEU A 1 102 ? -0.080 -7.303 -8.820 1.00 95.00 102 LEU A N 1
ATOM 795 C CA . LEU A 1 102 ? 0.999 -6.832 -7.946 1.00 95.00 102 LEU A CA 1
ATOM 796 C C . LEU A 1 102 ? 1.222 -7.764 -6.758 1.00 95.00 102 LEU A C 1
ATOM 798 O O . LEU A 1 102 ? 2.193 -7.571 -6.039 1.00 95.00 102 LEU A O 1
ATOM 802 N N . TRP A 1 103 ? 0.337 -8.745 -6.562 1.00 94.81 103 TRP A N 1
ATOM 803 C CA . TRP A 1 103 ? 0.374 -9.677 -5.439 1.00 94.81 103 TRP A CA 1
ATOM 804 C C . TRP A 1 103 ? 1.720 -10.393 -5.321 1.00 94.81 103 TRP A C 1
ATOM 806 O O . TRP A 1 103 ? 2.379 -10.261 -4.300 1.00 94.81 103 TRP A O 1
ATOM 816 N N . ASP A 1 104 ? 2.182 -11.051 -6.386 1.00 93.88 104 ASP A N 1
ATOM 817 C CA . ASP A 1 104 ? 3.435 -11.817 -6.343 1.00 93.88 104 ASP A CA 1
ATOM 818 C C . ASP A 1 104 ? 4.651 -10.926 -6.051 1.00 93.88 104 ASP A C 1
ATOM 820 O O . ASP A 1 104 ? 5.574 -11.314 -5.337 1.00 93.88 104 ASP A O 1
ATOM 824 N N . TYR A 1 105 ? 4.657 -9.700 -6.583 1.00 91.31 105 TYR A N 1
ATOM 825 C CA . TYR A 1 105 ? 5.716 -8.735 -6.296 1.00 91.31 105 TYR A C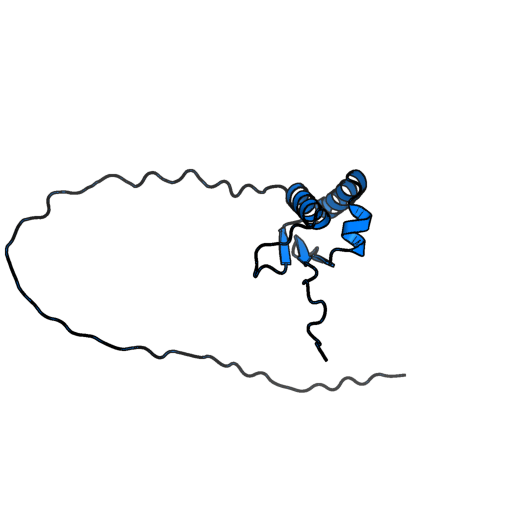A 1
ATOM 826 C C . TYR A 1 105 ? 5.654 -8.256 -4.841 1.00 91.31 105 TYR A C 1
ATOM 828 O O . TYR A 1 105 ? 6.670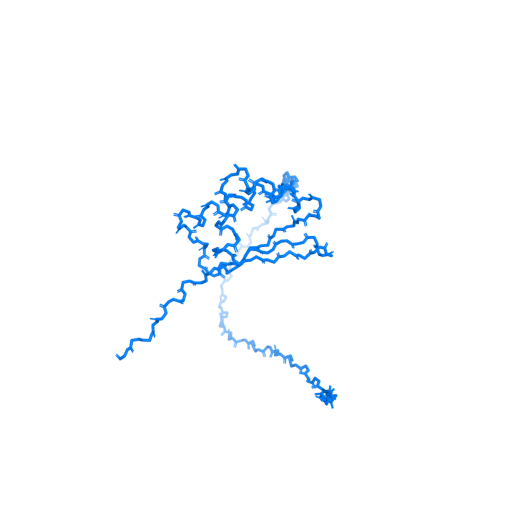 -8.228 -4.154 1.00 91.31 105 TYR A O 1
ATOM 836 N N . HIS A 1 106 ? 4.466 -7.895 -4.364 1.00 91.75 106 HIS A N 1
ATOM 837 C CA . HIS A 1 106 ? 4.239 -7.441 -2.996 1.00 91.75 106 HIS A CA 1
ATOM 838 C C . HIS A 1 106 ? 4.625 -8.509 -1.962 1.00 91.75 106 HIS A C 1
ATOM 840 O O . HIS A 1 106 ? 5.327 -8.182 -1.010 1.00 91.75 106 HIS A O 1
ATOM 846 N N . GLU A 1 107 ? 4.272 -9.771 -2.202 1.00 92.38 107 GLU A N 1
ATOM 847 C CA . GLU A 1 107 ? 4.543 -10.889 -1.293 1.00 92.38 107 GLU A CA 1
ATOM 848 C C . GLU A 1 107 ? 6.023 -11.300 -1.279 1.00 92.38 107 GLU A C 1
ATOM 850 O O . GLU A 1 107 ? 6.581 -11.630 -0.234 1.00 92.38 107 GLU A O 1
ATOM 855 N N . HIS A 1 108 ? 6.688 -11.291 -2.439 1.00 90.06 108 HIS A N 1
ATOM 856 C CA . HIS A 1 108 ? 8.031 -11.868 -2.567 1.00 90.06 108 HIS A CA 1
ATOM 857 C C . HIS A 1 108 ? 9.163 -10.845 -2.660 1.00 90.06 108 HIS A C 1
ATOM 859 O O . HIS A 1 108 ? 10.328 -11.207 -2.477 1.00 90.06 108 HIS A O 1
ATOM 865 N N . LYS A 1 109 ? 8.867 -9.588 -3.006 1.00 86.56 109 LYS A N 1
ATOM 866 C CA . LYS A 1 109 ? 9.881 -8.538 -3.207 1.00 86.56 109 LYS A CA 1
ATOM 867 C C . LYS A 1 109 ? 9.813 -7.433 -2.167 1.00 86.56 109 LYS A C 1
ATOM 869 O O . LYS A 1 109 ? 10.834 -6.788 -1.933 1.00 86.56 109 LYS A O 1
ATOM 874 N N . LEU A 1 110 ? 8.660 -7.218 -1.539 1.00 88.81 110 LEU A N 1
ATOM 875 C CA . LEU A 1 110 ? 8.491 -6.191 -0.518 1.00 88.81 110 LEU A CA 1
ATOM 876 C C . LEU A 1 110 ? 8.374 -6.828 0.863 1.00 88.81 110 LEU A C 1
ATOM 878 O O . LEU A 1 110 ? 7.698 -7.835 1.049 1.00 88.81 110 LEU A O 1
ATOM 882 N N . ARG A 1 111 ? 9.027 -6.219 1.854 1.00 91.06 111 ARG A N 1
ATOM 883 C CA . ARG A 1 111 ? 8.814 -6.585 3.255 1.00 91.06 111 ARG A CA 1
ATOM 884 C C . ARG A 1 111 ? 7.631 -5.782 3.763 1.00 91.06 111 ARG A C 1
ATOM 886 O O . ARG A 1 111 ? 7.593 -4.568 3.573 1.00 91.06 111 ARG A O 1
ATOM 893 N N . HIS A 1 112 ? 6.677 -6.438 4.399 1.00 92.44 112 HIS A N 1
ATOM 894 C CA . HIS A 1 112 ? 5.512 -5.762 4.936 1.00 92.44 112 HIS A CA 1
ATOM 895 C C . HIS A 1 112 ? 5.072 -6.392 6.253 1.00 92.44 112 HIS A C 1
ATOM 897 O O . HIS A 1 112 ? 5.244 -7.591 6.454 1.00 92.44 112 HIS A O 1
ATOM 903 N N . ASP A 1 113 ? 4.500 -5.573 7.128 1.00 93.31 113 ASP A N 1
ATOM 904 C CA . ASP A 1 113 ? 3.903 -6.005 8.386 1.00 93.31 113 ASP A CA 1
ATOM 905 C C . ASP A 1 113 ? 2.501 -5.419 8.490 1.00 93.31 113 ASP A C 1
ATOM 907 O O . ASP A 1 113 ? 2.272 -4.260 8.132 1.00 93.31 113 ASP A O 1
ATOM 911 N N . TYR A 1 114 ? 1.571 -6.216 9.002 1.00 94.38 114 TYR A N 1
ATOM 912 C CA . TYR A 1 114 ? 0.235 -5.748 9.327 1.00 94.38 114 TYR A CA 1
ATOM 913 C C . TYR A 1 114 ? -0.046 -5.957 10.812 1.00 94.38 114 TYR A C 1
ATOM 915 O O . TYR A 1 114 ? 0.065 -7.070 11.325 1.00 94.38 114 TYR A O 1
ATOM 923 N N . PHE A 1 115 ? -0.408 -4.869 11.481 1.00 94.25 115 PHE A N 1
ATOM 924 C CA . PHE A 1 115 ? -0.690 -4.799 12.903 1.00 94.25 115 PHE A CA 1
ATOM 925 C C . PHE A 1 115 ? -2.186 -4.509 13.090 1.00 94.25 115 PHE A C 1
ATOM 927 O O . PHE A 1 115 ? -2.606 -3.357 12.962 1.00 94.25 115 PHE A O 1
ATOM 934 N N . PRO A 1 116 ? -3.023 -5.539 13.324 1.00 91.25 116 PRO A N 1
ATOM 935 C CA . PRO A 1 116 ? -4.476 -5.375 13.349 1.00 91.25 116 PRO A CA 1
ATOM 936 C C . PRO A 1 116 ? -4.973 -4.573 14.558 1.00 91.25 116 PRO A C 1
ATOM 938 O O . PRO A 1 116 ? -5.964 -3.858 14.435 1.00 91.25 116 PRO A O 1
ATOM 941 N N . LEU A 1 117 ? -4.288 -4.652 15.707 1.00 93.75 117 LEU A N 1
ATOM 942 C CA . LEU A 1 117 ? -4.670 -3.910 16.918 1.00 93.75 117 LEU A CA 1
ATOM 943 C C . LEU A 1 117 ? -4.417 -2.407 16.753 1.00 93.75 117 LEU A C 1
ATOM 945 O O . LEU A 1 117 ? -5.211 -1.583 17.195 1.00 93.75 117 LEU A O 1
ATOM 949 N N . GLU A 1 118 ? -3.326 -2.066 16.079 1.00 92.75 118 GLU A N 1
ATOM 950 C CA . GLU A 1 118 ? -2.898 -0.706 15.770 1.00 92.75 118 GLU A CA 1
ATOM 951 C C . GLU A 1 118 ? -3.529 -0.177 14.477 1.00 92.75 118 GLU A C 1
ATOM 953 O O . GLU A 1 118 ? -3.315 0.984 14.132 1.00 92.75 118 GLU A O 1
ATOM 958 N N . GLN A 1 119 ? -4.280 -1.023 13.757 1.00 93.81 119 GLN A N 1
ATOM 959 C CA . GLN A 1 119 ? -4.843 -0.732 12.437 1.00 93.81 119 GLN A CA 1
ATOM 960 C C . GLN A 1 119 ? -3.781 -0.119 11.521 1.00 93.81 119 GLN A C 1
ATOM 962 O O . GLN A 1 119 ? -3.983 0.926 10.902 1.00 93.81 119 GLN A O 1
ATOM 967 N N . LEU A 1 120 ? -2.602 -0.740 11.490 1.00 93.88 120 LEU A N 1
ATOM 968 C CA . LEU A 1 120 ? -1.418 -0.169 10.867 1.00 93.88 120 LEU A CA 1
ATOM 969 C C . LEU A 1 120 ? -0.787 -1.162 9.904 1.00 93.88 120 LEU A C 1
ATOM 971 O O . LEU A 1 120 ? -0.478 -2.302 10.247 1.00 93.88 120 LEU A O 1
ATOM 975 N N . TYR A 1 121 ? -0.546 -0.693 8.690 1.00 94.56 121 TYR A N 1
ATOM 976 C CA . TYR A 1 121 ? 0.182 -1.417 7.669 1.00 94.56 121 TYR A CA 1
ATOM 977 C C . TYR A 1 121 ? 1.525 -0.736 7.416 1.00 94.56 121 TYR A C 1
ATOM 979 O O . TYR A 1 121 ? 1.584 0.452 7.091 1.00 94.56 121 TYR A O 1
ATOM 987 N N . ILE A 1 122 ? 2.612 -1.491 7.557 1.00 92.69 122 ILE A N 1
ATOM 988 C CA . ILE A 1 122 ? 3.973 -1.001 7.353 1.00 92.69 122 ILE A CA 1
ATOM 989 C C . ILE A 1 122 ? 4.553 -1.658 6.110 1.00 92.69 122 ILE A C 1
ATOM 991 O O . ILE A 1 122 ? 4.646 -2.880 6.027 1.00 92.69 122 ILE A O 1
ATOM 995 N N . LEU A 1 123 ? 4.996 -0.839 5.161 1.00 91.69 123 LEU A N 1
ATOM 996 C CA . LEU A 1 123 ? 5.771 -1.276 4.008 1.00 91.69 123 LEU A CA 1
ATOM 997 C C . LEU A 1 123 ? 7.241 -0.933 4.246 1.00 91.69 123 LEU A C 1
ATOM 999 O O . LEU A 1 123 ? 7.586 0.237 4.376 1.00 91.69 123 LEU A O 1
ATOM 1003 N N . ARG A 1 124 ? 8.118 -1.934 4.307 1.00 86.94 124 ARG A N 1
ATOM 1004 C CA . ARG A 1 124 ? 9.561 -1.750 4.496 1.00 86.94 124 ARG A CA 1
ATOM 1005 C C . ARG A 1 124 ? 10.282 -1.968 3.180 1.00 86.94 124 ARG A C 1
ATOM 1007 O O . ARG A 1 124 ? 10.123 -3.010 2.536 1.00 86.94 124 ARG A O 1
ATOM 1014 N N . MET A 1 125 ? 11.134 -1.020 2.811 1.00 75.19 125 MET A N 1
ATOM 1015 C CA . MET A 1 125 ? 11.887 -1.156 1.578 1.00 75.19 125 MET A CA 1
ATOM 1016 C C . MET A 1 125 ? 13.092 -2.069 1.757 1.00 75.19 125 MET A C 1
ATOM 1018 O O . MET A 1 125 ? 13.802 -1.948 2.758 1.00 75.19 125 MET A O 1
ATOM 1022 N N . PRO A 1 126 ? 13.368 -2.974 0.798 1.00 65.00 126 PRO A N 1
ATOM 1023 C CA . PRO A 1 126 ? 14.688 -3.565 0.698 1.00 65.00 126 PRO A CA 1
ATOM 1024 C C . PRO A 1 126 ? 15.674 -2.410 0.535 1.00 65.00 126 PRO A C 1
ATOM 1026 O O . PRO A 1 126 ? 15.599 -1.659 -0.440 1.00 65.00 126 PRO A O 1
ATOM 1029 N N . SER A 1 127 ? 16.560 -2.212 1.508 1.00 62.78 127 SER A N 1
ATOM 1030 C CA . SER A 1 127 ? 17.674 -1.301 1.294 1.00 62.78 127 SER A CA 1
ATOM 1031 C C . SER A 1 127 ? 18.518 -1.862 0.147 1.00 62.78 127 SER A C 1
ATOM 1033 O O . SER A 1 127 ? 18.705 -3.081 0.066 1.00 62.78 127 SER A O 1
ATOM 1035 N N . PRO A 1 128 ? 19.051 -1.013 -0.744 1.00 58.22 128 PRO A N 1
ATOM 1036 C CA . PRO A 1 128 ? 20.087 -1.426 -1.675 1.00 58.22 128 PRO A CA 1
ATOM 1037 C C . PRO A 1 128 ? 21.397 -1.603 -0.893 1.00 58.22 128 PRO A C 1
ATOM 1039 O O . PRO A 1 128 ? 22.353 -0.861 -1.071 1.00 58.22 128 PRO A O 1
ATOM 1042 N N . LEU A 1 129 ? 21.433 -2.557 0.037 1.00 58.31 129 LEU A N 1
ATOM 1043 C CA . LEU A 1 129 ? 22.674 -3.061 0.602 1.00 58.31 129 LEU A CA 1
ATOM 1044 C C . LEU A 1 129 ? 23.034 -4.333 -0.157 1.00 58.31 129 LEU A C 1
ATOM 1046 O O . LEU A 1 129 ? 22.816 -5.444 0.316 1.00 58.31 129 LEU A O 1
ATOM 1050 N N . HIS A 1 130 ? 23.588 -4.141 -1.352 1.00 48.16 130 HIS A N 1
ATOM 1051 C CA . HIS A 1 130 ? 24.471 -5.127 -1.956 1.00 48.16 130 HIS A CA 1
ATOM 1052 C C . HIS A 1 130 ? 25.916 -4.645 -1.796 1.00 48.16 130 HIS A C 1
ATOM 1054 O O . HIS A 1 130 ? 26.385 -3.767 -2.511 1.00 48.16 130 HIS A O 1
ATOM 1060 N N . GLU A 1 131 ? 26.554 -5.201 -0.764 1.00 46.06 131 GLU A N 1
ATOM 1061 C CA . GLU A 1 131 ? 27.964 -5.598 -0.694 1.00 46.06 131 GLU A CA 1
ATOM 1062 C C . GLU A 1 131 ? 29.002 -4.623 -1.277 1.00 46.06 131 GLU A C 1
ATOM 1064 O O . GLU A 1 131 ? 29.602 -4.869 -2.318 1.00 46.06 131 GLU A O 1
ATOM 1069 N N . SER A 1 132 ? 29.349 -3.578 -0.519 1.00 53.41 132 SER A N 1
ATOM 1070 C CA . SER A 1 132 ? 30.701 -3.010 -0.590 1.00 53.41 132 SER A CA 1
ATOM 1071 C C . SER A 1 132 ? 31.653 -3.822 0.301 1.00 53.41 132 SER A C 1
ATOM 1073 O O . SER A 1 132 ? 32.221 -3.304 1.259 1.00 53.41 132 SER A O 1
ATOM 1075 N N . LEU A 1 133 ? 31.797 -5.119 0.032 1.00 56.09 133 LEU A N 1
ATOM 1076 C CA . LEU A 1 133 ? 32.984 -5.868 0.449 1.00 56.09 133 LEU A CA 1
ATOM 1077 C C . LEU A 1 133 ? 33.883 -5.960 -0.783 1.00 56.09 133 LEU A C 1
ATOM 1079 O O . LEU A 1 133 ? 33.977 -6.998 -1.430 1.00 56.09 133 LEU A O 1
ATOM 1083 N N . GLN A 1 134 ? 34.478 -4.825 -1.158 1.00 51.88 134 GLN A N 1
ATOM 1084 C CA . GLN A 1 134 ? 35.599 -4.844 -2.088 1.00 51.88 134 GLN A CA 1
ATOM 1085 C C . GLN A 1 134 ? 36.811 -5.395 -1.334 1.00 51.88 134 GLN A C 1
ATOM 1087 O O . GLN A 1 134 ? 37.227 -4.840 -0.317 1.00 51.88 134 GLN A O 1
ATOM 1092 N N . SER A 1 135 ? 37.258 -6.546 -1.833 1.00 49.06 135 SER A N 1
ATOM 1093 C CA . SER A 1 135 ? 38.486 -7.288 -1.536 1.00 49.06 135 SER A CA 1
ATOM 1094 C C . SER A 1 135 ? 39.750 -6.445 -1.595 1.00 49.06 135 SER A C 1
ATOM 1096 O O . SER A 1 135 ? 39.827 -5.631 -2.546 1.00 49.06 135 SER A O 1
#

Radius of gyration: 27.62 Å; chains: 1; bounding box: 50×91×47 Å